Protein AF-A0A160FEI8-F1 (afdb_monomer_lite)

Foldseek 3Di:
DDDDDPDWDKDWDWDWDADPVGDIDTQPDPPPDPRHTDMDTDDDDDDDPDDPDDDDDDDPDPDPDDDDDDDDDDDDDDDDPVVVVVVVVVVVVVVVVVVVVVVVVVD

Structure (mmCIF, N/CA/C/O backbone):
data_AF-A0A160FEI8-F1
#
_entry.id   AF-A0A160FEI8-F1
#
loop_
_atom_site.group_PDB
_atom_site.id
_atom_site.type_symbol
_atom_site.label_atom_id
_atom_site.label_alt_id
_atom_site.label_comp_id
_atom_site.label_asym_id
_atom_site.label_entity_id
_atom_site.label_seq_id
_atom_site.pdbx_PDB_ins_code
_atom_site.Cartn_x
_atom_site.Cartn_y
_atom_site.Cartn_z
_atom_site.occupancy
_atom_site.B_iso_or_equiv
_atom_site.auth_seq_id
_atom_site.auth_comp_id
_atom_site.auth_asym_id
_atom_site.auth_atom_id
_atom_site.pdbx_PDB_model_num
ATOM 1 N N . MET A 1 1 ? 5.834 -18.748 -13.646 1.00 58.84 1 MET A N 1
ATOM 2 C CA . MET A 1 1 ? 6.923 -17.894 -13.119 1.00 58.84 1 MET A CA 1
ATOM 3 C C . MET A 1 1 ? 6.553 -16.464 -13.475 1.00 58.84 1 MET A C 1
ATOM 5 O O . MET A 1 1 ? 6.120 -16.272 -14.606 1.00 58.84 1 MET A O 1
ATOM 9 N N . ALA A 1 2 ? 6.637 -15.507 -12.551 1.00 70.38 2 ALA A N 1
ATOM 10 C CA . ALA A 1 2 ? 6.437 -14.091 -12.878 1.00 70.38 2 ALA A CA 1
ATOM 11 C C . ALA A 1 2 ? 7.748 -13.498 -13.419 1.00 70.38 2 ALA A C 1
ATOM 13 O O . ALA A 1 2 ? 8.825 -13.923 -12.996 1.00 70.38 2 ALA A O 1
ATOM 14 N N . LYS A 1 3 ? 7.655 -12.560 -14.366 1.00 78.25 3 LYS A N 1
ATOM 15 C CA . LYS A 1 3 ? 8.797 -11.854 -14.958 1.00 78.25 3 LYS A CA 1
ATOM 16 C C . LYS A 1 3 ? 8.607 -10.355 -14.743 1.00 78.25 3 LYS A C 1
ATOM 18 O O . LYS A 1 3 ? 7.498 -9.861 -14.940 1.00 78.25 3 LYS A O 1
ATOM 23 N N . ASN A 1 4 ? 9.673 -9.660 -14.357 1.00 77.06 4 ASN A N 1
ATOM 24 C CA . ASN A 1 4 ? 9.650 -8.202 -14.286 1.00 77.06 4 ASN A CA 1
ATOM 25 C C . ASN A 1 4 ? 9.417 -7.609 -15.691 1.00 77.06 4 ASN A C 1
ATOM 27 O O . ASN A 1 4 ? 9.916 -8.174 -16.669 1.00 77.06 4 ASN A O 1
ATOM 31 N N . PRO A 1 5 ? 8.667 -6.501 -15.806 1.00 81.75 5 PRO A N 1
ATOM 32 C CA . PRO A 1 5 ? 8.513 -5.765 -17.056 1.00 81.75 5 PRO A CA 1
ATOM 33 C C . PRO A 1 5 ? 9.859 -5.410 -17.697 1.00 81.75 5 PRO A C 1
ATOM 35 O O . PRO A 1 5 ? 10.819 -5.093 -17.003 1.00 81.75 5 PRO A O 1
ATOM 38 N N . GLU A 1 6 ? 9.908 -5.447 -19.029 1.00 81.75 6 GLU A N 1
ATOM 39 C CA . GLU A 1 6 ? 11.095 -5.054 -19.811 1.00 81.75 6 GLU A CA 1
ATOM 40 C C . GLU A 1 6 ? 11.284 -3.533 -19.868 1.00 81.75 6 GLU A C 1
ATOM 42 O O . GLU A 1 6 ? 12.361 -3.040 -20.190 1.00 81.75 6 GLU A O 1
ATOM 47 N N . GLN A 1 7 ? 10.208 -2.789 -19.621 1.00 84.56 7 GLN A N 1
ATOM 48 C CA . GLN A 1 7 ? 10.185 -1.338 -19.705 1.00 84.56 7 GLN A CA 1
ATOM 49 C C . GLN A 1 7 ? 10.274 -0.731 -18.311 1.00 84.56 7 GLN A C 1
ATOM 51 O O . GLN A 1 7 ? 9.725 -1.271 -17.349 1.00 84.56 7 GLN A O 1
ATOM 56 N N . GLU A 1 8 ? 10.938 0.419 -18.238 1.00 91.06 8 GLU A N 1
ATOM 57 C CA . GLU A 1 8 ? 10.885 1.282 -17.065 1.00 91.06 8 GLU A CA 1
ATOM 58 C C . GLU A 1 8 ? 9.465 1.796 -16.843 1.00 91.06 8 GLU A C 1
ATOM 60 O O . GLU A 1 8 ? 8.678 1.935 -17.785 1.00 91.06 8 GLU A O 1
ATOM 65 N N . GLY A 1 9 ? 9.146 2.110 -15.595 1.00 91.38 9 GLY A N 1
ATOM 66 C CA . GLY A 1 9 ? 7.869 2.714 -15.258 1.00 91.38 9 GLY A CA 1
ATOM 67 C C . GLY A 1 9 ? 7.488 2.542 -13.801 1.00 91.38 9 GLY A C 1
ATOM 68 O O . GLY A 1 9 ? 8.127 1.817 -13.042 1.00 91.38 9 GLY A O 1
ATOM 69 N N . ILE A 1 10 ? 6.406 3.213 -13.424 1.00 92.44 10 ILE A N 1
ATOM 70 C CA . ILE A 1 10 ? 5.823 3.134 -12.089 1.00 92.44 10 ILE A CA 1
ATOM 71 C C . ILE A 1 10 ? 4.647 2.162 -12.141 1.00 92.44 10 ILE A C 1
ATOM 73 O O . ILE A 1 10 ? 3.755 2.290 -12.979 1.00 92.44 10 ILE A O 1
ATOM 77 N N . LEU A 1 11 ? 4.649 1.189 -11.238 1.00 92.25 11 LEU A N 1
ATOM 78 C CA . LEU A 1 11 ? 3.566 0.236 -11.047 1.00 92.25 11 LEU A CA 1
ATOM 79 C C . LEU A 1 11 ? 2.829 0.551 -9.750 1.00 92.25 11 LEU A C 1
ATOM 81 O O . LEU A 1 11 ? 3.458 0.619 -8.695 1.00 92.25 11 LEU A O 1
ATOM 85 N N . ALA A 1 12 ? 1.510 0.699 -9.837 1.00 94.75 12 ALA A N 1
ATOM 86 C CA . ALA A 1 12 ? 0.623 0.833 -8.690 1.00 94.75 12 ALA A CA 1
ATOM 87 C C . ALA A 1 12 ? 0.137 -0.542 -8.209 1.00 94.75 12 ALA A C 1
ATOM 89 O O . ALA A 1 12 ? -0.176 -1.422 -9.016 1.00 94.75 12 ALA A O 1
ATOM 90 N N . TRP A 1 13 ? 0.056 -0.706 -6.892 1.00 95.81 13 TRP A N 1
ATOM 91 C CA . TRP A 1 13 ? -0.379 -1.920 -6.214 1.00 95.81 13 TRP A CA 1
ATOM 92 C C . TRP A 1 13 ? -1.533 -1.600 -5.273 1.00 95.81 13 TRP A C 1
ATOM 94 O O . TRP A 1 13 ? -1.328 -1.174 -4.132 1.00 95.81 13 TRP A O 1
ATOM 104 N N . ASP A 1 14 ? -2.740 -1.848 -5.764 1.00 97.62 14 ASP A N 1
ATOM 105 C CA . ASP A 1 14 ? -3.957 -1.758 -4.971 1.00 97.62 14 ASP A CA 1
ATOM 106 C C . ASP A 1 14 ? -4.027 -2.900 -3.954 1.00 97.62 14 ASP A C 1
ATOM 108 O O . ASP A 1 14 ? -3.719 -4.059 -4.262 1.00 97.62 14 ASP A O 1
ATOM 112 N N . ALA A 1 15 ? -4.462 -2.583 -2.734 1.00 97.94 15 ALA A N 1
ATOM 113 C CA . ALA A 1 15 ? -4.586 -3.570 -1.669 1.00 97.94 15 ALA A CA 1
ATOM 114 C C . ALA A 1 15 ? -5.821 -3.359 -0.789 1.00 97.94 15 ALA A C 1
ATOM 116 O O . ALA A 1 15 ? -6.292 -2.245 -0.581 1.00 97.94 15 ALA A O 1
ATOM 117 N N . TYR A 1 16 ? -6.298 -4.462 -0.211 1.00 97.94 16 TYR A N 1
ATOM 118 C CA . TYR A 1 16 ? -7.410 -4.490 0.736 1.00 97.94 16 TYR A CA 1
ATOM 119 C C . TYR A 1 16 ? -6.962 -5.191 2.015 1.00 97.94 16 TYR A C 1
ATOM 121 O O . TYR A 1 16 ? -6.545 -6.352 1.984 1.00 97.94 16 TYR A O 1
ATOM 129 N N . GLN A 1 17 ? -7.047 -4.493 3.143 1.00 98.25 17 GLN A N 1
ATOM 130 C CA . GLN A 1 17 ? -6.659 -5.009 4.449 1.00 98.25 17 GLN A CA 1
ATOM 131 C C . GLN A 1 17 ? -7.897 -5.315 5.287 1.00 98.25 17 GLN A C 1
ATOM 133 O O . GLN A 1 17 ? -8.650 -4.410 5.632 1.00 98.25 17 GLN A O 1
ATOM 138 N N . TYR A 1 18 ? -8.074 -6.588 5.640 1.00 98.38 18 TYR A N 1
ATOM 139 C CA . TYR A 1 18 ? -9.208 -7.079 6.422 1.00 98.38 18 TYR A CA 1
ATOM 140 C C . TYR A 1 18 ? -8.809 -7.292 7.881 1.00 98.38 18 TYR A C 1
ATOM 142 O O . TYR A 1 18 ? -7.797 -7.940 8.166 1.00 98.38 18 TYR A O 1
ATOM 150 N N . TYR A 1 19 ? -9.634 -6.807 8.805 1.00 98.06 19 TYR A N 1
ATOM 151 C CA . TYR A 1 19 ? -9.428 -6.973 10.240 1.00 98.06 19 TYR A CA 1
ATOM 152 C C . TYR A 1 19 ? -10.460 -7.906 10.872 1.00 98.06 19 TYR A C 1
ATOM 154 O O . TYR A 1 19 ? -11.510 -8.221 10.313 1.00 98.06 19 TYR A O 1
ATOM 162 N N . LYS A 1 20 ? -10.149 -8.368 12.087 1.00 97.94 20 LYS A N 1
ATOM 163 C CA . LYS A 1 20 ? -10.982 -9.322 12.832 1.00 97.94 20 LYS A CA 1
ATOM 164 C C . LYS A 1 20 ? -12.360 -8.762 13.205 1.00 97.94 20 LYS A C 1
ATOM 166 O O . LYS A 1 20 ? -13.304 -9.533 13.338 1.00 97.94 20 LYS A O 1
ATOM 171 N N . ASP A 1 21 ? -12.466 -7.453 13.404 1.00 97.38 21 ASP A N 1
ATOM 172 C CA . ASP A 1 21 ? -13.733 -6.765 13.677 1.00 97.38 21 ASP A CA 1
ATOM 173 C C . ASP A 1 21 ? -14.619 -6.615 12.425 1.00 97.38 21 ASP A C 1
ATOM 175 O O . ASP A 1 21 ? -15.730 -6.101 12.519 1.00 97.38 21 ASP A O 1
ATOM 179 N N . GLY A 1 22 ? -14.145 -7.094 11.269 1.00 98.25 22 GLY A N 1
ATOM 180 C CA . GLY A 1 22 ? -14.836 -7.013 9.988 1.00 98.25 22 GLY A CA 1
ATOM 181 C C . GLY A 1 22 ? -14.604 -5.701 9.242 1.00 98.25 22 GLY A C 1
ATOM 182 O O . GLY A 1 22 ? -15.133 -5.549 8.143 1.00 98.25 22 GLY A O 1
ATOM 183 N N . SER A 1 23 ? -13.823 -4.767 9.794 1.00 98.25 23 SER A N 1
ATOM 184 C CA . SER A 1 23 ? -13.443 -3.551 9.076 1.00 98.25 23 SER A CA 1
ATOM 185 C C . SER A 1 23 ? -12.472 -3.859 7.929 1.00 98.25 23 SER A C 1
ATOM 187 O O . SER A 1 23 ? -11.696 -4.822 7.978 1.00 98.25 23 SER A O 1
ATOM 189 N N . VAL A 1 24 ? -12.534 -3.027 6.886 1.00 98.12 24 VAL A N 1
ATOM 190 C CA . VAL A 1 24 ? -11.653 -3.093 5.716 1.00 98.12 24 VAL A CA 1
ATOM 191 C C . VAL A 1 24 ? -11.038 -1.721 5.486 1.00 98.12 24 VAL A C 1
ATOM 193 O O . VAL A 1 24 ? -11.746 -0.715 5.506 1.00 98.12 24 VAL A O 1
ATOM 196 N N . VAL A 1 25 ? -9.728 -1.689 5.262 1.00 98.12 25 VAL A N 1
ATOM 197 C CA . VAL A 1 25 ? -9.027 -0.505 4.755 1.00 98.12 25 VAL A CA 1
ATOM 198 C C . VAL A 1 25 ? -8.631 -0.768 3.308 1.00 98.12 25 VAL A C 1
ATOM 200 O O . VAL A 1 25 ? -8.011 -1.790 3.005 1.00 98.12 25 VAL A O 1
ATOM 203 N N . GLU A 1 26 ? -9.000 0.153 2.422 1.00 98.06 26 GLU A N 1
ATOM 204 C CA . GLU A 1 26 ? -8.703 0.099 0.990 1.00 98.06 26 GLU A CA 1
ATOM 205 C C . GLU A 1 26 ? -7.515 1.012 0.693 1.00 98.06 26 GLU A C 1
ATOM 207 O O . GLU A 1 26 ? -7.589 2.211 0.925 1.00 98.06 26 GLU A O 1
ATOM 212 N N . TRP A 1 27 ? -6.421 0.452 0.190 1.00 98.31 27 TRP A N 1
ATOM 213 C CA . TRP A 1 27 ? -5.212 1.172 -0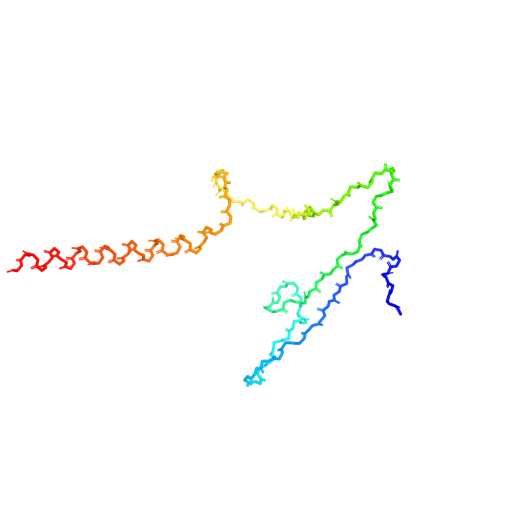.209 1.00 98.31 27 TRP A CA 1
ATOM 214 C C . TRP A 1 27 ? -5.190 1.302 -1.729 1.00 98.31 27 TRP A C 1
ATOM 216 O O . TRP A 1 27 ? -4.365 0.687 -2.401 1.00 98.31 27 TRP A O 1
ATOM 226 N N . THR A 1 28 ? -6.165 2.029 -2.270 1.00 97.38 28 THR A N 1
ATOM 227 C CA . THR A 1 28 ? -6.365 2.203 -3.721 1.00 97.38 28 THR A CA 1
ATOM 228 C C . THR A 1 28 ? -6.380 3.673 -4.134 1.00 97.38 28 THR A C 1
ATOM 230 O O . THR A 1 28 ? -6.675 4.004 -5.282 1.00 97.38 28 THR A O 1
ATOM 233 N N . GLY A 1 29 ? -6.143 4.582 -3.185 1.00 96.44 29 GLY A N 1
ATOM 234 C CA . GLY A 1 29 ? -6.161 6.012 -3.445 1.00 96.44 29 GLY A CA 1
ATOM 235 C C . GLY A 1 29 ? -4.863 6.511 -4.080 1.00 96.44 29 GLY A C 1
ATOM 236 O O . GLY A 1 29 ? -3.850 5.814 -4.108 1.00 96.44 29 GLY A O 1
ATOM 237 N N . ASP A 1 30 ? -4.899 7.736 -4.601 1.00 94.81 30 ASP A N 1
ATOM 238 C CA . ASP A 1 30 ? -3.719 8.438 -5.116 1.00 94.81 30 ASP A CA 1
ATOM 239 C C . ASP A 1 30 ? -2.781 8.924 -3.992 1.00 94.81 30 ASP A C 1
ATOM 241 O O . ASP A 1 30 ? -3.094 8.801 -2.807 1.00 94.81 30 ASP A O 1
ATOM 245 N N . GLU A 1 31 ? -1.640 9.517 -4.355 1.00 92.69 31 GLU A N 1
ATOM 246 C CA . GLU A 1 31 ? -0.605 9.992 -3.419 1.00 92.69 31 GLU A CA 1
ATOM 247 C C . GLU A 1 31 ? -1.108 10.973 -2.346 1.00 92.69 31 GLU A C 1
ATOM 249 O O . GLU A 1 31 ? -0.516 11.071 -1.273 1.00 92.69 31 GLU A O 1
ATOM 254 N N . SER A 1 32 ? -2.187 11.712 -2.619 1.00 94.94 32 SER A N 1
ATOM 255 C CA . SER A 1 32 ? -2.757 12.699 -1.696 1.00 94.94 32 SER A CA 1
ATOM 256 C C . SER A 1 32 ? -3.854 12.130 -0.792 1.00 94.94 32 SER A C 1
ATOM 258 O O . SER A 1 32 ? -4.348 12.814 0.111 1.00 94.94 32 SER A O 1
ATOM 260 N N . SER A 1 33 ? -4.250 10.882 -1.032 1.00 96.00 33 SER A N 1
ATOM 261 C CA . SER A 1 33 ? -5.319 10.214 -0.303 1.00 96.00 33 SER A CA 1
ATOM 262 C C . SER A 1 33 ? -4.872 9.716 1.078 1.00 96.00 33 SER A C 1
ATOM 264 O O . SER A 1 33 ? -3.688 9.596 1.385 1.00 96.00 33 SER A O 1
ATOM 266 N N . GLN A 1 34 ? -5.847 9.445 1.950 1.00 86.19 34 GLN A N 1
ATOM 267 C CA . GLN A 1 34 ? -5.591 8.994 3.323 1.00 86.19 34 GLN A CA 1
ATOM 268 C C . GLN A 1 34 ? -5.163 7.515 3.411 1.00 86.19 34 GLN A C 1
ATOM 270 O O . GLN A 1 34 ? -4.453 7.165 4.354 1.00 86.19 34 GLN A O 1
ATOM 275 N N . PRO A 1 35 ? -5.523 6.663 2.433 1.00 94.69 35 PRO A N 1
ATOM 276 C CA . PRO A 1 35 ? -4.765 5.448 2.145 1.00 94.69 35 PRO A CA 1
ATOM 277 C C . PRO A 1 35 ? -4.289 5.406 0.673 1.00 94.69 35 PRO A C 1
ATOM 279 O O . PRO A 1 35 ? -5.014 4.909 -0.199 1.00 94.69 35 PRO A O 1
ATOM 282 N N . PRO A 1 36 ? -3.068 5.897 0.377 1.00 97.12 36 PRO A N 1
ATOM 283 C CA . PRO A 1 36 ? -2.500 5.810 -0.967 1.00 9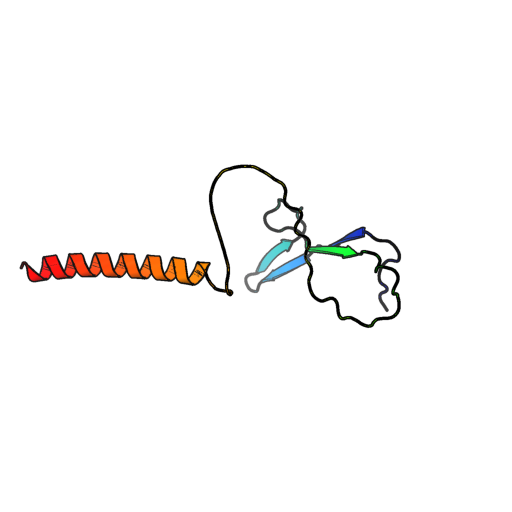7.12 36 PRO A CA 1
ATOM 284 C C . PRO A 1 36 ? -2.139 4.360 -1.308 1.00 97.12 36 PRO A C 1
ATOM 286 O O . PRO A 1 36 ? -1.676 3.615 -0.444 1.00 97.12 36 PRO A O 1
ATOM 289 N N . HIS A 1 37 ? -2.293 3.939 -2.561 1.00 98.06 37 HIS A N 1
ATOM 290 C CA . HIS A 1 37 ? -1.763 2.641 -2.984 1.00 98.06 37 HIS A CA 1
ATOM 291 C C . HIS A 1 37 ? -0.230 2.604 -2.887 1.00 98.06 37 HIS A C 1
ATOM 293 O O . HIS A 1 37 ? 0.453 3.630 -2.870 1.00 98.06 37 HIS A O 1
ATOM 299 N N . SER A 1 38 ? 0.344 1.401 -2.853 1.00 97.06 38 SER A N 1
ATOM 300 C CA . SER A 1 38 ? 1.802 1.258 -2.926 1.00 97.06 38 SER A CA 1
ATOM 301 C C . SER A 1 38 ? 2.276 1.404 -4.366 1.00 97.06 38 SER A C 1
ATOM 303 O O . SER A 1 38 ? 1.654 0.866 -5.276 1.00 97.06 38 SER A O 1
ATOM 305 N N . VAL A 1 39 ? 3.404 2.077 -4.581 1.00 95.38 39 VAL A N 1
ATOM 306 C CA . VAL A 1 39 ? 4.031 2.194 -5.903 1.00 95.38 39 VAL A CA 1
ATOM 307 C C . VAL A 1 39 ? 5.403 1.534 -5.929 1.00 95.38 39 VAL A C 1
ATOM 309 O O . VAL A 1 39 ? 6.130 1.515 -4.937 1.00 95.38 39 VAL A O 1
ATOM 312 N N . THR A 1 40 ? 5.770 0.969 -7.074 1.00 93.88 40 THR A N 1
ATOM 313 C CA . THR A 1 40 ? 7.122 0.477 -7.350 1.00 93.88 40 THR A CA 1
ATOM 314 C C . THR A 1 40 ? 7.605 1.069 -8.655 1.00 93.88 40 THR A C 1
ATOM 316 O O . THR A 1 40 ? 6.988 0.859 -9.695 1.00 93.88 40 THR A O 1
ATOM 319 N N . GLU A 1 41 ? 8.722 1.778 -8.602 1.00 92.56 41 GLU A N 1
ATOM 320 C CA . GLU A 1 41 ? 9.408 2.255 -9.793 1.00 92.56 41 GLU A CA 1
ATOM 321 C C . GLU A 1 41 ? 10.392 1.191 -10.290 1.00 92.56 41 GLU A C 1
ATOM 323 O O . GLU A 1 41 ? 11.203 0.656 -9.531 1.00 92.56 41 GLU A O 1
ATOM 328 N N . ILE A 1 42 ? 10.298 0.874 -11.576 1.00 90.44 42 ILE A N 1
ATOM 329 C CA . ILE A 1 42 ? 11.239 0.035 -12.307 1.00 90.44 42 ILE A CA 1
ATOM 330 C C . ILE A 1 42 ? 12.110 0.971 -13.131 1.00 90.44 42 ILE A C 1
ATOM 332 O O . ILE A 1 42 ? 11.615 1.640 -14.035 1.00 90.44 42 ILE A O 1
ATOM 336 N N . SER A 1 43 ? 13.404 0.977 -12.840 1.00 87.00 43 SER A N 1
ATOM 337 C CA . SER A 1 43 ? 14.422 1.689 -13.608 1.00 87.00 43 SER A CA 1
ATOM 338 C C . SER A 1 43 ? 15.419 0.703 -14.210 1.00 87.00 43 SER A C 1
ATOM 340 O O . SER A 1 43 ? 15.651 -0.386 -13.670 1.00 87.00 43 SER A O 1
ATOM 342 N N . GLN A 1 44 ? 16.009 1.053 -15.352 1.00 82.69 44 GLN A N 1
ATOM 343 C CA . GLN A 1 44 ? 17.120 0.292 -15.904 1.00 82.69 44 GLN A CA 1
ATOM 344 C C . GLN A 1 44 ? 18.321 0.441 -14.982 1.00 82.69 44 GLN A C 1
ATOM 346 O O . GLN A 1 44 ? 18.630 1.527 -14.484 1.00 82.69 44 GLN A O 1
ATOM 351 N N . SER A 1 45 ? 19.051 -0.656 -14.779 1.00 73.06 45 SER A N 1
ATOM 352 C CA . SER A 1 45 ? 20.361 -0.516 -14.161 1.00 73.06 45 SER A CA 1
ATOM 353 C C . SER A 1 45 ? 21.270 0.235 -15.129 1.00 73.06 45 SER A C 1
ATOM 355 O O . SER A 1 45 ? 21.248 -0.009 -16.338 1.00 73.06 45 SER A O 1
ATOM 357 N N . ALA A 1 46 ? 22.135 1.099 -14.596 1.00 69.62 46 ALA A N 1
ATOM 358 C CA . ALA A 1 46 ? 23.276 1.572 -15.365 1.00 69.62 46 ALA A CA 1
ATOM 359 C C . ALA A 1 46 ? 24.029 0.354 -15.932 1.00 69.62 46 ALA A C 1
ATOM 361 O O . ALA A 1 46 ? 24.148 -0.674 -15.253 1.00 69.62 46 ALA A O 1
ATOM 362 N N . ALA A 1 47 ? 24.488 0.444 -17.183 1.00 56.25 47 ALA A N 1
ATOM 363 C CA . ALA A 1 47 ? 25.261 -0.620 -17.810 1.00 56.25 47 ALA A CA 1
ATOM 364 C C . ALA A 1 47 ? 26.451 -0.969 -16.906 1.00 56.25 47 ALA A C 1
ATOM 366 O O . ALA A 1 47 ? 27.287 -0.116 -16.607 1.00 56.25 47 ALA A O 1
ATOM 367 N N . ALA A 1 48 ? 26.499 -2.213 -16.434 1.00 52.22 48 ALA A N 1
ATOM 368 C CA . ALA A 1 48 ? 27.553 -2.665 -15.547 1.00 52.22 48 ALA A CA 1
ATOM 369 C C . ALA A 1 48 ? 28.884 -2.705 -16.311 1.00 52.22 48 ALA A C 1
ATOM 371 O O . ALA A 1 48 ? 29.139 -3.620 -17.092 1.00 52.22 48 ALA A O 1
ATOM 372 N N . SER A 1 49 ? 29.775 -1.749 -16.053 1.00 47.72 49 SER A N 1
ATOM 373 C CA . SER A 1 49 ? 31.190 -2.097 -15.977 1.00 47.72 49 SER A CA 1
ATOM 374 C C . SER A 1 49 ? 31.346 -2.985 -14.744 1.00 47.72 49 SER A C 1
ATOM 376 O O . SER A 1 49 ? 31.183 -2.511 -13.619 1.00 47.72 49 SER A O 1
ATOM 378 N N . ASP A 1 50 ? 31.544 -4.276 -15.011 1.00 47.91 50 ASP A N 1
ATOM 379 C CA . ASP A 1 50 ? 31.768 -5.386 -14.083 1.00 47.91 50 ASP A CA 1
ATOM 380 C C . ASP A 1 50 ? 32.229 -4.947 -12.684 1.00 47.91 50 ASP A C 1
ATOM 382 O O . ASP A 1 50 ? 33.404 -4.690 -12.427 1.00 47.91 50 ASP A O 1
ATOM 386 N N . SER A 1 51 ? 31.268 -4.796 -11.778 1.00 41.41 51 SER A N 1
ATOM 387 C CA . SER A 1 51 ? 31.519 -4.748 -10.345 1.00 41.41 51 SER A CA 1
ATOM 388 C C . SER A 1 51 ? 30.222 -5.097 -9.627 1.00 41.41 51 SER A C 1
ATOM 390 O O . SER A 1 51 ? 29.266 -4.325 -9.572 1.00 41.41 51 SER A O 1
ATOM 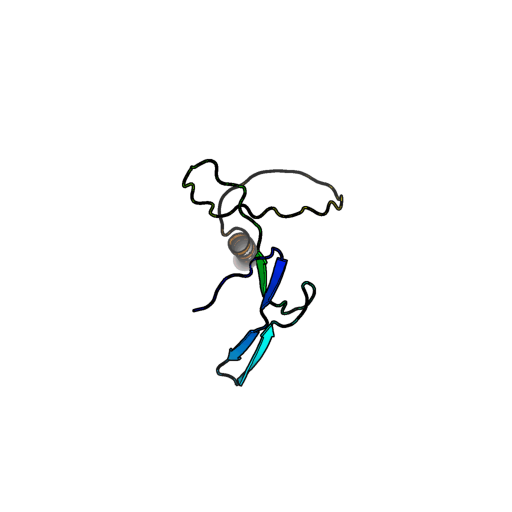392 N N . HIS A 1 52 ? 30.178 -6.313 -9.090 1.00 47.25 52 HIS A N 1
ATOM 393 C CA . HIS A 1 52 ? 29.195 -6.709 -8.094 1.00 47.25 52 HIS A CA 1
ATOM 394 C C . HIS A 1 52 ? 29.286 -5.753 -6.896 1.00 47.25 52 HIS A C 1
ATOM 396 O O . HIS A 1 52 ? 30.110 -5.941 -6.005 1.00 47.25 52 HIS A O 1
ATOM 402 N N . SER A 1 53 ? 28.440 -4.726 -6.869 1.00 42.44 53 SER A N 1
ATOM 403 C CA . SER A 1 53 ? 28.238 -3.891 -5.691 1.00 42.44 53 SER A CA 1
ATOM 404 C C . SER A 1 53 ? 26.756 -3.882 -5.350 1.00 42.44 53 SER A C 1
ATOM 406 O O . SER A 1 53 ? 25.918 -3.434 -6.132 1.00 42.44 53 SER A O 1
ATOM 408 N N . SER A 1 54 ? 26.438 -4.446 -4.188 1.00 46.34 54 SER A N 1
ATOM 409 C CA . SER A 1 54 ? 25.114 -4.413 -3.578 1.00 46.34 54 SER A CA 1
ATOM 410 C C . SER A 1 54 ? 24.669 -2.967 -3.371 1.00 46.34 54 SER A C 1
ATOM 412 O O . SER A 1 54 ? 25.074 -2.322 -2.406 1.00 46.34 54 SER A O 1
ATOM 414 N N . TYR A 1 55 ? 23.797 -2.466 -4.243 1.00 40.03 55 TYR A N 1
ATOM 415 C CA . TYR A 1 55 ? 23.078 -1.222 -3.999 1.00 40.03 55 TYR A CA 1
ATOM 416 C C . TYR A 1 55 ? 21.882 -1.510 -3.089 1.00 40.03 55 TYR A C 1
ATOM 418 O O . TYR A 1 55 ? 20.845 -2.012 -3.518 1.00 40.03 55 TYR A O 1
ATOM 426 N N . HIS A 1 56 ? 22.040 -1.199 -1.804 1.00 49.38 56 HIS A N 1
ATOM 427 C CA . HIS A 1 56 ? 20.923 -1.007 -0.889 1.00 49.38 56 HIS A CA 1
ATOM 428 C C . HIS A 1 56 ? 20.835 0.487 -0.572 1.00 49.38 56 HIS A C 1
ATOM 430 O O . HIS A 1 56 ? 21.767 1.057 -0.012 1.00 49.38 56 HIS A O 1
ATOM 436 N N . GLY A 1 57 ? 19.717 1.107 -0.952 1.00 51.00 57 GLY A N 1
ATOM 437 C CA . GLY A 1 57 ? 19.273 2.401 -0.435 1.00 51.00 57 GLY A CA 1
ATOM 438 C C . GLY A 1 57 ? 20.072 3.631 -0.880 1.00 51.00 57 GLY A C 1
ATOM 439 O O . GLY A 1 57 ? 20.912 4.140 -0.142 1.00 51.00 57 GLY A O 1
ATOM 440 N N . GLN A 1 58 ? 19.706 4.207 -2.023 1.00 33.16 58 GLN A N 1
ATOM 441 C CA . GLN A 1 58 ? 19.739 5.663 -2.186 1.00 33.16 58 GLN A CA 1
ATOM 442 C C . GLN A 1 58 ? 18.379 6.115 -2.713 1.00 33.16 58 GLN A C 1
ATOM 444 O O . GLN A 1 58 ? 18.111 6.111 -3.908 1.00 33.16 58 GLN A O 1
ATOM 449 N N . GLN A 1 59 ? 17.500 6.461 -1.777 1.00 40.16 59 GLN A N 1
ATOM 450 C CA . GLN A 1 59 ? 16.261 7.171 -2.046 1.00 40.16 59 GLN A CA 1
ATOM 451 C C . GLN A 1 59 ? 16.636 8.623 -2.367 1.00 40.16 59 GLN A C 1
ATOM 453 O O . GLN A 1 59 ? 17.000 9.385 -1.472 1.00 40.16 59 GLN A O 1
ATOM 458 N N . ALA A 1 60 ? 16.618 8.989 -3.649 1.00 36.41 60 ALA A N 1
ATOM 459 C CA . ALA A 1 60 ? 16.717 10.379 -4.073 1.00 36.41 60 ALA A CA 1
ATOM 460 C C . ALA A 1 60 ? 15.364 11.048 -3.804 1.00 36.41 60 ALA A C 1
ATOM 462 O O . ALA A 1 60 ? 14.430 10.947 -4.594 1.00 36.41 60 ALA A O 1
ATOM 463 N N . VAL A 1 61 ? 15.235 11.683 -2.641 1.00 35.78 61 VAL A N 1
ATOM 464 C CA . VAL A 1 61 ? 14.096 12.548 -2.332 1.00 35.78 61 VAL A CA 1
ATOM 465 C C . VAL A 1 61 ? 14.241 13.802 -3.195 1.00 35.78 61 VAL A C 1
ATOM 467 O O . VAL A 1 61 ? 15.166 14.588 -3.005 1.00 35.78 61 VAL A O 1
ATOM 470 N N . ALA A 1 62 ? 13.356 13.966 -4.179 1.00 34.94 62 ALA A N 1
ATOM 471 C CA . ALA A 1 62 ? 13.238 15.198 -4.944 1.00 34.94 62 ALA A CA 1
ATOM 472 C C . ALA A 1 62 ? 12.690 16.305 -4.027 1.00 34.94 62 ALA A C 1
ATOM 474 O O . ALA A 1 62 ? 11.498 16.373 -3.729 1.00 34.94 62 ALA A O 1
ATOM 475 N N . GLU A 1 63 ? 13.586 17.165 -3.550 1.00 31.62 63 GLU A N 1
ATOM 476 C CA . GLU A 1 63 ? 13.261 18.351 -2.766 1.00 31.62 63 GLU A CA 1
ATOM 477 C C . GLU A 1 63 ? 12.536 19.385 -3.643 1.00 31.62 63 GLU A C 1
ATOM 479 O O . GLU A 1 63 ? 13.139 20.089 -4.456 1.00 31.62 63 GLU A O 1
ATOM 484 N N . THR A 1 64 ? 11.220 19.518 -3.460 1.00 30.55 64 THR A N 1
ATOM 485 C CA . THR A 1 64 ? 10.497 20.702 -3.935 1.00 30.55 64 THR A CA 1
ATOM 486 C C . THR A 1 64 ? 10.777 21.852 -2.975 1.00 30.55 64 THR A C 1
ATOM 488 O O . THR A 1 64 ? 10.238 21.931 -1.873 1.00 30.55 64 THR A O 1
ATOM 491 N N . LYS A 1 65 ? 11.643 22.755 -3.429 1.00 29.92 65 LYS A N 1
ATOM 492 C CA . LYS A 1 65 ? 11.995 24.024 -2.795 1.00 29.92 65 LYS A CA 1
ATOM 493 C C . LYS A 1 65 ? 10.734 24.888 -2.595 1.00 29.92 65 LYS A C 1
ATOM 495 O O . LYS A 1 65 ? 10.240 25.503 -3.539 1.00 29.92 65 LYS A O 1
ATOM 500 N N . LYS A 1 66 ? 10.234 24.979 -1.359 1.00 30.31 66 LYS A N 1
ATOM 501 C CA . LYS A 1 66 ? 9.537 26.173 -0.863 1.00 30.31 66 LYS A CA 1
ATOM 502 C C . LYS A 1 66 ? 10.310 26.732 0.320 1.00 30.31 66 LYS A C 1
ATOM 504 O O . LYS A 1 66 ? 10.499 26.084 1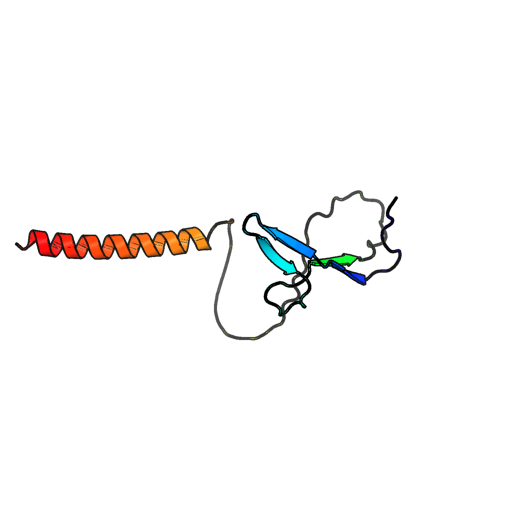.340 1.00 30.31 66 LYS A O 1
ATOM 509 N N . GLU A 1 67 ? 10.781 27.942 0.094 1.00 28.97 67 GLU A N 1
ATOM 510 C CA . GLU A 1 67 ? 11.487 28.824 1.003 1.00 28.97 67 GLU A CA 1
ATOM 511 C C . GLU A 1 67 ? 10.588 29.217 2.183 1.00 28.97 67 GLU A C 1
ATOM 513 O O . GLU A 1 67 ? 9.515 29.785 1.990 1.00 28.97 67 GLU A O 1
ATOM 518 N N . SER A 1 68 ? 11.030 28.898 3.400 1.00 29.58 68 SER A N 1
ATOM 519 C CA . SER A 1 68 ? 10.810 29.728 4.584 1.00 29.58 68 SER A CA 1
ATOM 520 C C . SER A 1 68 ? 11.895 29.407 5.617 1.00 29.58 68 SER A C 1
ATOM 522 O O . SER A 1 68 ? 12.098 28.252 5.980 1.00 29.58 68 SER A O 1
ATOM 524 N N . ASP A 1 69 ? 12.602 30.459 6.023 1.00 31.22 69 ASP A N 1
ATOM 525 C CA . ASP A 1 69 ? 13.683 30.551 7.011 1.00 31.22 69 ASP A CA 1
ATOM 526 C C . ASP A 1 69 ? 13.585 29.599 8.220 1.00 31.22 69 ASP A C 1
ATOM 528 O O . ASP A 1 69 ? 12.585 29.614 8.939 1.00 31.22 69 ASP A O 1
ATOM 532 N N . LYS A 1 70 ? 14.662 28.853 8.520 1.00 32.22 70 LYS A N 1
ATOM 533 C CA . LYS A 1 70 ? 15.765 29.229 9.446 1.00 32.22 70 LYS A CA 1
ATOM 534 C C . LYS A 1 70 ? 16.416 27.988 10.096 1.00 32.22 70 LYS A C 1
ATOM 536 O O . LYS A 1 70 ? 15.740 27.239 10.790 1.00 32.22 70 LYS A O 1
ATOM 541 N N . GLU A 1 71 ? 17.734 27.876 9.880 1.00 31.91 71 GLU A N 1
ATOM 542 C CA . GLU A 1 71 ? 18.812 27.335 10.751 1.00 31.91 71 GLU A CA 1
ATOM 543 C C . GLU A 1 71 ? 18.667 25.911 11.339 1.00 31.91 71 GLU A C 1
ATOM 545 O O . GLU A 1 71 ? 17.818 25.640 12.178 1.00 31.91 71 GLU A O 1
ATOM 550 N N . GLU A 1 72 ? 19.440 24.953 10.799 1.00 30.08 72 GLU A N 1
ATOM 551 C CA . GLU A 1 72 ? 20.697 24.367 11.353 1.00 30.08 72 GLU A CA 1
ATOM 552 C C . GLU A 1 72 ? 20.456 23.249 12.397 1.00 30.08 72 GLU A C 1
ATOM 554 O O . GLU A 1 72 ? 19.610 23.388 13.267 1.00 30.08 72 GLU A O 1
ATOM 559 N N . THR A 1 73 ? 21.169 22.125 12.516 1.00 29.03 73 THR A N 1
ATOM 560 C CA . THR A 1 73 ? 22.149 21.336 11.748 1.00 29.03 73 THR A CA 1
ATOM 561 C C . THR A 1 73 ? 22.342 20.049 12.589 1.00 29.03 73 THR A C 1
ATOM 563 O O . THR A 1 73 ? 22.438 20.128 13.809 1.00 29.03 73 THR A O 1
ATOM 566 N N . GLU A 1 74 ? 22.403 18.885 11.927 1.00 34.34 74 GLU A N 1
ATOM 567 C CA . GLU A 1 74 ? 23.012 17.593 12.346 1.00 34.34 74 GLU A CA 1
ATOM 568 C C . GLU A 1 74 ? 22.487 16.818 13.585 1.00 34.34 74 GLU A C 1
ATOM 570 O O . GLU A 1 74 ? 22.629 17.205 14.736 1.00 34.34 74 GLU A O 1
ATOM 575 N N . ASN A 1 75 ? 21.805 15.680 13.386 1.00 35.62 75 ASN A N 1
ATOM 576 C CA . ASN A 1 75 ? 22.310 14.312 13.113 1.00 35.62 75 ASN A CA 1
ATOM 577 C C . ASN A 1 75 ? 22.786 13.506 14.345 1.00 35.62 75 ASN A C 1
ATOM 579 O O . ASN A 1 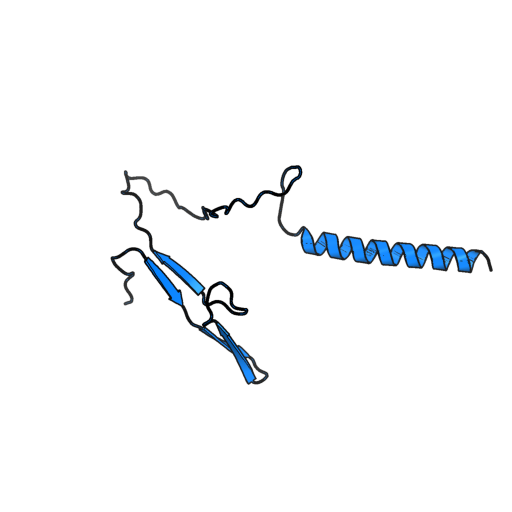75 ? 23.955 13.557 14.718 1.00 35.62 75 ASN A O 1
ATOM 583 N N . LYS A 1 76 ? 21.922 12.607 14.855 1.00 33.28 76 LYS A N 1
ATOM 584 C CA . LYS A 1 76 ? 22.167 11.143 14.902 1.00 33.28 76 LYS A CA 1
ATOM 585 C C . LYS A 1 76 ? 21.015 10.371 15.568 1.00 33.28 76 LYS A C 1
ATOM 587 O O . LYS A 1 76 ? 20.714 10.578 16.733 1.00 33.28 76 LYS A O 1
ATOM 592 N N . LYS A 1 77 ? 20.561 9.344 14.840 1.00 34.09 77 LYS A N 1
ATOM 593 C CA . LYS A 1 77 ? 19.962 8.085 15.320 1.00 34.09 77 LYS A CA 1
ATOM 594 C C . LYS A 1 77 ? 18.490 8.151 15.769 1.00 34.09 77 LYS A C 1
ATOM 596 O O . LYS A 1 77 ? 18.127 8.838 16.710 1.00 34.09 77 LYS A O 1
ATOM 601 N N . ALA A 1 78 ? 17.692 7.388 15.019 1.00 47.38 78 ALA A N 1
ATOM 602 C CA . ALA A 1 78 ? 16.320 6.929 15.231 1.00 47.38 78 ALA A CA 1
ATOM 603 C C . ALA A 1 78 ? 15.778 7.044 16.670 1.00 47.38 78 ALA A C 1
ATOM 605 O O . ALA A 1 78 ? 16.497 6.683 17.595 1.00 47.38 78 ALA A O 1
ATOM 606 N N . GLU A 1 79 ? 14.494 7.429 16.803 1.00 43.28 79 GLU A N 1
ATOM 607 C CA . GLU A 1 79 ? 13.702 7.532 18.059 1.00 43.28 79 GLU A CA 1
ATOM 608 C C . GLU A 1 79 ? 13.557 8.947 18.685 1.00 43.28 79 GLU A C 1
ATOM 610 O O . GLU A 1 79 ? 13.367 9.093 19.886 1.00 43.28 79 GLU A O 1
ATOM 615 N N . ALA A 1 80 ? 13.603 10.032 17.899 1.00 45.69 80 ALA A N 1
ATOM 616 C CA . ALA A 1 80 ? 13.549 11.395 18.461 1.00 45.69 80 ALA A CA 1
ATOM 617 C C . ALA A 1 80 ? 12.133 11.905 18.826 1.00 45.69 80 ALA A C 1
ATOM 619 O O . ALA A 1 80 ? 11.974 12.584 19.840 1.00 45.69 80 ALA A O 1
ATOM 620 N N . ASN A 1 81 ? 11.089 11.560 18.060 1.00 51.12 81 ASN A N 1
ATOM 621 C CA . ASN A 1 81 ? 9.748 12.134 18.277 1.00 51.12 81 ASN A CA 1
ATOM 622 C C . ASN A 1 81 ? 9.009 11.520 19.481 1.00 51.12 81 ASN A C 1
ATOM 624 O O . ASN A 1 81 ? 8.333 12.229 20.221 1.00 51.12 81 ASN A O 1
ATOM 628 N N . SER A 1 82 ? 9.169 10.217 19.731 1.00 52.09 82 SER A N 1
ATOM 629 C CA . SER A 1 82 ? 8.583 9.533 20.894 1.00 52.09 82 SER A CA 1
ATOM 630 C C . SER A 1 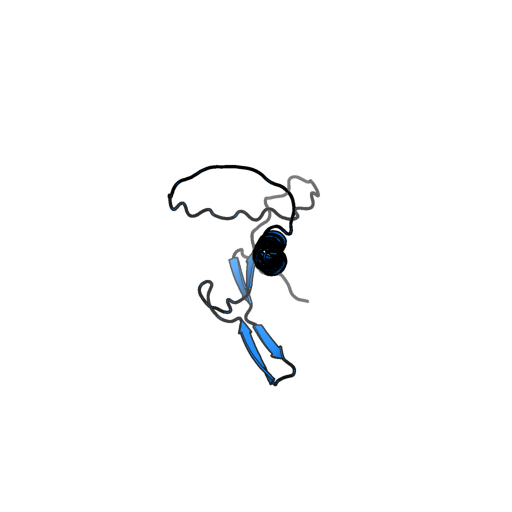82 ? 9.224 9.991 22.205 1.00 52.09 82 SER A C 1
ATOM 632 O O . SER A 1 82 ? 8.517 10.258 23.176 1.00 52.09 82 SER A O 1
ATOM 634 N N . VAL A 1 83 ? 10.552 10.145 22.230 1.00 64.94 83 VAL A N 1
ATOM 635 C CA . VAL A 1 83 ? 11.282 10.604 23.419 1.00 64.94 83 VAL A CA 1
ATOM 636 C C . VAL A 1 83 ? 11.005 12.078 23.705 1.00 64.94 83 VAL A C 1
ATOM 638 O O . VAL A 1 83 ? 10.837 12.433 24.869 1.00 64.94 83 VAL A O 1
ATOM 641 N N . GLN A 1 84 ? 10.881 12.940 22.690 1.00 69.81 84 GLN A N 1
ATOM 642 C CA . GLN A 1 84 ? 10.514 14.346 22.901 1.00 69.81 84 GLN A CA 1
ATOM 643 C C . GLN A 1 84 ? 9.098 14.495 23.464 1.00 69.81 84 GLN A C 1
ATOM 645 O O . GLN A 1 84 ? 8.917 15.200 24.458 1.00 69.81 84 GLN A O 1
ATOM 650 N N . THR A 1 85 ? 8.106 13.793 22.905 1.00 74.88 85 THR A N 1
ATOM 651 C CA . THR A 1 85 ? 6.742 13.804 23.456 1.00 74.88 85 THR A CA 1
ATOM 652 C C . THR A 1 85 ? 6.707 13.218 24.870 1.00 74.88 85 THR A C 1
ATOM 654 O O . THR A 1 85 ? 6.094 13.811 25.758 1.00 74.88 85 THR A O 1
ATOM 657 N N . ALA A 1 86 ? 7.415 12.114 25.128 1.00 80.00 86 ALA A N 1
ATOM 658 C CA . ALA A 1 86 ? 7.512 11.529 26.466 1.00 80.00 86 ALA A CA 1
ATOM 659 C C . ALA A 1 86 ? 8.182 12.484 27.470 1.00 80.00 86 ALA A C 1
ATOM 661 O O . ALA A 1 86 ? 7.688 12.662 28.582 1.00 80.00 86 ALA A O 1
ATOM 662 N N . THR A 1 87 ? 9.265 13.153 27.072 1.00 89.12 87 THR A N 1
ATOM 663 C CA . THR A 1 87 ? 9.986 14.118 27.916 1.00 89.12 87 THR A CA 1
ATOM 664 C C . THR A 1 87 ? 9.122 15.341 28.216 1.00 89.12 87 THR A C 1
ATOM 666 O O . THR A 1 87 ? 9.088 15.803 29.358 1.00 89.12 87 THR A O 1
ATOM 669 N N . LEU A 1 88 ? 8.360 15.827 27.231 1.00 88.94 88 LEU A N 1
ATOM 670 C CA . LEU A 1 88 ? 7.414 16.923 27.419 1.00 88.94 88 LEU A CA 1
ATOM 671 C C . LEU A 1 88 ? 6.330 16.542 28.438 1.00 88.94 88 LEU A C 1
ATOM 673 O O . LEU A 1 88 ? 6.125 17.274 29.406 1.00 88.94 88 LEU A O 1
ATOM 677 N N . ILE A 1 89 ? 5.708 15.366 28.290 1.00 89.19 89 ILE A N 1
ATOM 678 C CA . ILE A 1 89 ? 4.694 14.859 29.229 1.00 89.19 89 ILE A CA 1
ATOM 679 C C . ILE A 1 89 ? 5.270 14.742 30.648 1.00 89.19 89 ILE A C 1
ATOM 681 O O . ILE A 1 89 ? 4.664 15.228 31.605 1.00 89.19 89 ILE A O 1
ATOM 685 N N . VAL A 1 90 ? 6.459 14.149 30.794 1.00 92.44 90 VAL A N 1
ATOM 686 C CA . VAL A 1 90 ? 7.123 13.989 32.098 1.00 92.44 90 VAL A CA 1
ATOM 687 C C . VAL A 1 90 ? 7.446 15.346 32.730 1.00 92.44 90 VAL A C 1
ATOM 689 O O . VAL A 1 90 ? 7.206 15.530 33.924 1.00 92.44 90 VAL A O 1
ATOM 692 N N . SER A 1 91 ? 7.929 16.318 31.949 1.00 93.06 91 SER A N 1
ATOM 693 C CA . SER A 1 91 ? 8.235 17.663 32.453 1.00 93.06 91 SER A CA 1
ATOM 694 C C . SER A 1 91 ? 6.991 18.393 32.972 1.00 93.06 91 SER A C 1
ATOM 696 O O . SER A 1 91 ? 7.031 18.977 34.056 1.00 93.06 91 SER A O 1
ATOM 698 N N . ILE A 1 92 ? 5.861 18.290 32.260 1.00 92.25 92 ILE A N 1
ATOM 699 C CA . ILE A 1 92 ? 4.585 18.896 32.663 1.00 92.25 92 ILE A CA 1
ATOM 700 C C . ILE A 1 92 ? 4.086 18.256 33.965 1.00 92.25 92 ILE A C 1
ATOM 702 O O . ILE A 1 92 ? 3.719 18.967 34.904 1.00 92.25 92 ILE A O 1
ATOM 706 N N . LEU A 1 93 ? 4.128 16.923 34.065 1.00 92.06 93 LEU A N 1
ATOM 707 C CA . LEU A 1 93 ? 3.736 16.198 35.278 1.00 92.06 93 LEU A CA 1
ATOM 708 C C . LEU A 1 93 ? 4.603 16.581 36.484 1.00 92.06 93 LEU A C 1
ATOM 710 O O . LEU A 1 93 ? 4.076 16.837 37.568 1.00 92.06 93 LEU A O 1
ATOM 714 N N . ALA A 1 94 ? 5.922 16.673 36.301 1.00 94.06 94 ALA A N 1
ATOM 715 C CA . ALA A 1 94 ? 6.844 17.077 37.358 1.00 94.06 94 ALA A CA 1
ATOM 716 C C . ALA A 1 94 ? 6.574 18.510 37.846 1.00 94.06 94 ALA A C 1
ATOM 718 O O . ALA A 1 94 ? 6.625 18.777 39.049 1.00 94.06 94 ALA A O 1
ATOM 719 N N . LEU A 1 95 ? 6.235 19.423 36.933 1.00 94.06 95 LEU A N 1
ATOM 720 C CA . LEU A 1 95 ? 5.928 20.813 37.261 1.00 94.06 95 LEU A CA 1
ATOM 721 C C . LEU A 1 95 ? 4.637 20.919 38.090 1.00 94.06 95 LEU A C 1
ATOM 723 O O . LEU A 1 95 ? 4.624 21.591 39.122 1.00 94.06 95 LEU A O 1
ATOM 727 N N . ILE A 1 96 ? 3.588 20.177 37.716 1.00 93.81 96 ILE A N 1
ATOM 728 C CA . ILE A 1 96 ? 2.329 20.104 38.479 1.00 93.81 96 ILE A CA 1
ATOM 729 C C . ILE A 1 96 ? 2.569 19.524 39.881 1.00 93.81 96 ILE A C 1
ATOM 731 O O . ILE A 1 96 ? 2.102 20.089 40.873 1.00 93.81 96 ILE A O 1
ATOM 735 N N . LEU A 1 97 ? 3.327 18.426 39.986 1.00 92.12 97 LEU A N 1
ATOM 736 C CA . LEU A 1 97 ? 3.656 17.803 41.272 1.00 92.12 97 LEU A CA 1
ATOM 737 C C . LEU A 1 97 ? 4.479 18.732 42.172 1.00 92.12 97 LEU A C 1
ATOM 739 O O . LEU A 1 97 ? 4.204 18.815 43.369 1.00 92.12 97 LEU A O 1
ATOM 743 N N . SER A 1 98 ? 5.443 19.461 41.607 1.00 92.81 98 SER A N 1
ATOM 744 C CA . SER A 1 98 ? 6.248 20.450 42.332 1.00 92.81 98 SER A CA 1
ATOM 745 C C . SER A 1 98 ? 5.374 21.554 42.937 1.00 92.81 98 SER A C 1
ATOM 747 O O . SER A 1 98 ? 5.464 21.836 44.135 1.00 92.81 98 SER A O 1
ATOM 749 N N . VAL A 1 99 ? 4.451 22.118 42.149 1.00 90.94 99 VAL A N 1
ATOM 750 C CA . VAL A 1 99 ? 3.513 23.149 42.622 1.00 90.94 99 VAL A CA 1
ATOM 751 C C . VAL A 1 99 ? 2.579 22.595 43.702 1.00 90.94 99 VAL A C 1
ATOM 753 O O . VAL A 1 99 ? 2.419 23.215 44.755 1.00 90.94 99 VAL A O 1
ATOM 756 N N . ALA A 1 100 ? 2.001 21.408 43.498 1.00 90.50 100 ALA A N 1
ATOM 757 C CA . ALA A 1 100 ? 1.118 20.778 44.478 1.00 90.50 100 ALA A CA 1
ATOM 758 C C . ALA A 1 100 ? 1.840 20.477 45.805 1.00 90.50 100 ALA A C 1
ATOM 760 O O . ALA A 1 100 ? 1.312 20.760 46.883 1.00 90.50 100 ALA A O 1
ATOM 761 N N . ALA A 1 101 ? 3.069 19.956 45.741 1.00 89.75 101 ALA A N 1
ATOM 762 C CA . ALA A 1 101 ? 3.899 19.702 46.914 1.00 89.75 101 ALA A CA 1
ATOM 763 C C . ALA A 1 101 ? 4.256 21.001 47.651 1.00 89.75 101 ALA A C 1
ATOM 765 O O . ALA A 1 101 ? 4.214 21.043 48.881 1.00 89.75 101 ALA A O 1
ATOM 766 N N . PHE A 1 102 ? 4.546 22.078 46.920 1.00 86.44 102 PHE A N 1
ATOM 767 C CA . PHE A 1 102 ? 4.837 23.386 47.500 1.00 86.44 102 PHE A CA 1
ATOM 768 C C . PHE A 1 102 ? 3.631 23.986 48.236 1.00 86.44 102 PHE A C 1
ATOM 770 O O . PHE A 1 102 ? 3.776 24.506 49.342 1.00 86.44 102 PHE A O 1
ATOM 777 N N . LEU A 1 103 ? 2.428 23.861 47.668 1.00 88.25 103 LEU A N 1
ATOM 778 C CA . LEU A 1 103 ? 1.186 24.301 48.309 1.00 88.25 103 LEU A CA 1
ATOM 779 C C . LEU A 1 103 ? 0.832 23.445 49.530 1.00 88.25 103 LEU A C 1
ATOM 781 O O . LEU A 1 103 ? 0.381 23.983 50.539 1.00 88.25 103 LEU A O 1
ATOM 785 N N . LYS A 1 104 ? 1.081 22.131 49.473 1.00 82.62 104 LYS A N 1
ATOM 786 C CA . LYS A 1 104 ? 0.888 21.230 50.616 1.00 82.62 104 LYS A CA 1
ATOM 787 C C . LYS A 1 104 ? 1.889 21.498 51.742 1.00 82.62 104 LYS A C 1
ATOM 789 O O . LYS A 1 104 ? 1.504 21.405 52.893 1.00 82.62 104 LYS A O 1
ATOM 794 N N . LYS A 1 105 ? 3.137 21.865 51.428 1.00 74.44 105 LYS A N 1
ATOM 795 C CA . LYS A 1 105 ? 4.168 22.222 52.423 1.00 74.44 105 LYS A CA 1
ATOM 796 C C . LYS A 1 105 ? 3.878 23.547 53.144 1.00 74.44 105 LYS A C 1
ATOM 798 O O . LYS A 1 105 ? 4.443 23.797 54.202 1.00 74.44 105 LYS A O 1
ATOM 803 N N . ARG A 1 106 ? 3.050 24.416 52.554 1.00 62.53 106 ARG A N 1
ATOM 804 C CA . ARG A 1 106 ? 2.642 25.702 53.145 1.00 62.53 106 ARG A CA 1
ATOM 805 C C . ARG A 1 106 ? 1.395 25.613 54.038 1.00 62.53 106 ARG A C 1
ATOM 807 O O . ARG A 1 106 ? 1.042 26.628 54.631 1.00 62.53 106 ARG A O 1
ATOM 814 N N . LYS A 1 107 ? 0.734 24.455 54.110 1.00 54.38 107 LYS A N 1
ATOM 815 C CA . LYS A 1 107 ? -0.286 24.139 55.120 1.00 54.38 107 LYS A CA 1
ATOM 816 C C . LYS A 1 107 ? 0.348 23.325 56.238 1.00 54.38 107 LYS A C 1
ATOM 818 O O . LYS A 1 107 ? -0.084 23.528 57.388 1.00 54.38 107 LYS A O 1
#

Radius of gyration: 25.24 Å; chains: 1; bounding box: 47×48×75 Å

Sequence (107 aa):
MAKNPEQEGILAWDAYQYYKDGSVVEWTGDESSQPPHSVTEISQSAAASDSHSSYHGQQAVAETKKESDKEETENKKAEANSVQTATLIVSILALILSVAAFLKKRK

Secondary structure (DSSP, 8-state):
-----SS-EEEEE-EEEE-TTS-EEEE-B-TTSSSBPEEEEE-PPPP--S---------------------------S-HHHHHHHHHHHHHHHHHHHHHHHHHHT-

pLDDT: mean 72.16, std 25.34, range [28.97, 98.38]